Protein AF-A0ABD3E5L0-F1 (afdb_monomer)

Secondary structure (DSSP, 8-state):
--------------S-HHHHHHHHHHHHHHHHHHHHHHH---HHHHHHHHT--HHHHHHHHTTS---TTTHHHHHHH-TT--HHHHHHHT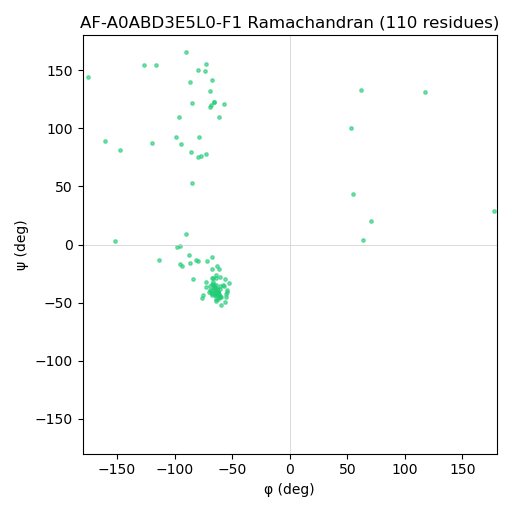SPP-----TTGGGSHHHHHH--

Mean predicted aligned error: 12.85 Å

InterPro domains:
  IPR008076 Cyanate hydratase [PR01693] (36-51)
  IPR008076 Cyanate hydratase [PR01693] (56-73)
  IPR008076 Cyanate hydratase [PR01693] (104-112)
  IPR008076 Cyanate hydratase [PTHR34186] (25-111)

Structure (mmCIF, N/CA/C/O backbone):
data_AF-A0ABD3E5L0-F1
#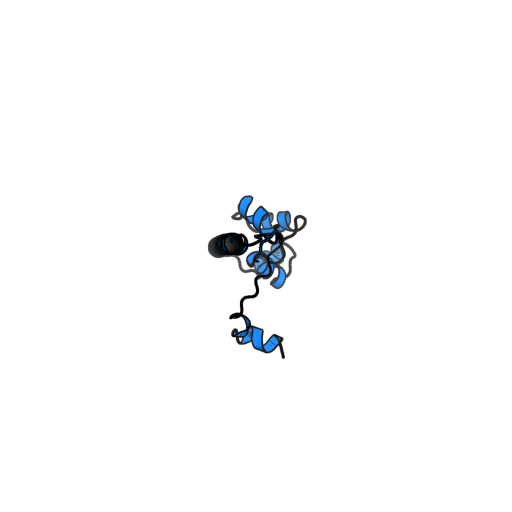
_entry.id   AF-A0ABD3E5L0-F1
#
loop_
_atom_site.group_PDB
_atom_site.id
_atom_site.type_symbol
_atom_site.label_atom_id
_atom_site.label_alt_id
_atom_site.label_comp_id
_atom_site.label_asym_id
_atom_site.label_entity_id
_atom_site.label_seq_id
_atom_site.pdbx_PDB_ins_code
_atom_site.Cartn_x
_atom_site.Cartn_y
_atom_site.Cartn_z
_atom_site.occupancy
_atom_site.B_iso_or_equiv
_atom_site.auth_seq_id
_atom_site.auth_comp_id
_atom_site.auth_asym_id
_atom_site.auth_atom_id
_atom_site.pdbx_PDB_model_num
ATOM 1 N N . MET A 1 1 ? 23.673 5.899 -65.174 1.00 39.31 1 MET A N 1
ATOM 2 C CA . MET A 1 1 ? 24.610 5.282 -64.202 1.00 39.31 1 MET A CA 1
ATOM 3 C C . MET A 1 1 ? 24.265 5.821 -62.808 1.00 39.31 1 MET A C 1
ATOM 5 O O . MET A 1 1 ? 24.325 7.024 -62.633 1.00 39.31 1 MET A O 1
ATOM 9 N N . LYS A 1 2 ? 23.466 5.083 -62.013 1.00 35.03 2 LYS A N 1
ATOM 10 C CA . LYS A 1 2 ? 23.822 4.397 -60.734 1.00 35.03 2 LYS A CA 1
ATOM 11 C C . LYS A 1 2 ? 24.479 5.332 -59.687 1.00 35.03 2 LYS A C 1
ATOM 13 O O . LYS A 1 2 ? 25.596 5.759 -59.922 1.00 35.03 2 LYS A O 1
ATOM 18 N N . ARG A 1 3 ? 23.707 5.813 -58.684 1.00 32.06 3 ARG A N 1
ATOM 19 C CA . ARG A 1 3 ? 23.644 5.412 -57.232 1.00 32.06 3 ARG A CA 1
ATOM 20 C C . ARG A 1 3 ? 24.978 5.648 -56.490 1.00 32.06 3 ARG A C 1
ATOM 22 O O . ARG A 1 3 ? 25.998 5.247 -57.014 1.00 32.06 3 ARG A O 1
ATOM 29 N N . ALA A 1 4 ? 25.071 6.246 -55.297 1.00 38.34 4 ALA A N 1
ATOM 30 C CA . ALA A 1 4 ? 24.414 5.972 -54.005 1.00 38.34 4 ALA A CA 1
ATOM 31 C C . ALA A 1 4 ? 24.857 7.103 -53.018 1.00 38.34 4 ALA A C 1
ATOM 33 O O . ALA A 1 4 ? 25.929 7.656 -53.217 1.00 38.34 4 ALA A O 1
ATOM 34 N N . ALA A 1 5 ? 24.074 7.633 -52.071 1.00 39.38 5 ALA A N 1
ATOM 35 C CA . ALA A 1 5 ? 23.654 7.112 -50.757 1.00 39.38 5 ALA A CA 1
ATOM 36 C C . ALA A 1 5 ? 24.189 8.027 -49.636 1.00 39.38 5 ALA A C 1
ATOM 38 O O . ALA A 1 5 ? 25.367 8.358 -49.600 1.00 39.38 5 ALA A O 1
ATOM 39 N N . GLY A 1 6 ? 23.310 8.411 -48.710 1.00 37.44 6 GLY A N 1
ATOM 40 C CA . GLY A 1 6 ? 23.685 9.181 -47.522 1.00 37.44 6 GLY A CA 1
ATOM 41 C C . GLY A 1 6 ? 22.507 9.562 -46.628 1.00 37.44 6 GLY A C 1
ATOM 42 O O . GLY A 1 6 ? 22.536 10.600 -45.982 1.00 37.44 6 GLY A O 1
ATOM 43 N N . ILE A 1 7 ? 21.441 8.753 -46.608 1.00 47.31 7 ILE A N 1
ATOM 44 C CA . ILE A 1 7 ? 20.361 8.890 -45.624 1.00 47.31 7 ILE A CA 1
ATOM 45 C C . ILE A 1 7 ? 20.875 8.262 -44.327 1.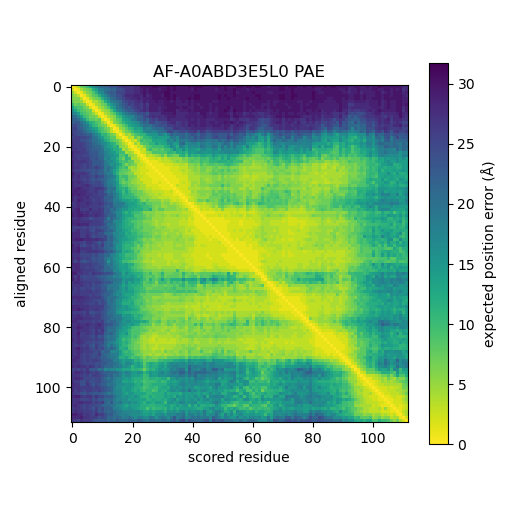00 47.31 7 ILE A C 1
ATOM 47 O O . ILE A 1 7 ? 20.737 7.058 -44.121 1.00 47.31 7 ILE A O 1
ATOM 51 N N . LEU A 1 8 ? 21.474 9.064 -43.444 1.00 43.75 8 LEU A N 1
ATOM 52 C CA . LEU A 1 8 ? 21.768 8.638 -42.075 1.00 43.75 8 LEU A CA 1
ATOM 53 C C . LEU A 1 8 ? 20.485 8.740 -41.230 1.00 43.75 8 LEU A C 1
ATOM 55 O O . LEU A 1 8 ? 20.293 9.644 -40.422 1.00 43.75 8 LEU A O 1
ATOM 59 N N . ARG A 1 9 ? 19.567 7.791 -41.439 1.00 49.25 9 ARG A N 1
ATOM 60 C CA . ARG A 1 9 ? 18.526 7.453 -40.463 1.00 49.25 9 ARG A CA 1
ATOM 61 C C . ARG A 1 9 ? 18.982 6.222 -39.696 1.00 49.25 9 ARG A C 1
ATOM 63 O O . ARG A 1 9 ? 18.680 5.118 -40.114 1.00 49.25 9 ARG A O 1
ATOM 70 N N . HIS A 1 10 ? 19.652 6.403 -38.565 1.00 37.38 10 HIS A N 1
ATOM 71 C CA . HIS A 1 10 ? 19.741 5.354 -37.548 1.00 37.38 10 HIS A CA 1
ATOM 72 C C . HIS A 1 10 ? 19.801 5.983 -36.157 1.00 37.38 10 HIS A C 1
ATOM 74 O O . HIS A 1 10 ? 20.854 6.135 -35.551 1.00 37.38 10 HIS A O 1
ATOM 80 N N . ARG A 1 11 ? 18.627 6.353 -35.637 1.00 43.53 11 ARG A N 1
ATOM 81 C CA . ARG A 1 11 ? 18.420 6.515 -34.197 1.00 43.53 11 ARG A CA 1
ATOM 82 C C . ARG A 1 11 ? 17.853 5.188 -33.689 1.00 43.53 11 ARG A C 1
ATOM 84 O O . ARG A 1 11 ? 16.642 4.992 -33.678 1.00 43.53 11 ARG A O 1
ATOM 91 N N . SER A 1 12 ? 18.727 4.241 -33.356 1.00 39.53 12 SER A N 1
ATOM 92 C CA . SER A 1 12 ? 18.343 2.939 -32.801 1.00 39.53 12 SER A CA 1
ATOM 93 C C . SER A 1 12 ? 17.967 3.067 -31.321 1.00 39.53 12 SER A C 1
ATOM 95 O O . SER A 1 12 ? 18.730 2.683 -30.441 1.00 39.53 12 SER A O 1
ATOM 97 N N . TRP A 1 13 ? 16.773 3.588 -31.029 1.00 43.34 13 TRP A N 1
ATOM 98 C CA . TRP A 1 13 ? 16.132 3.381 -29.724 1.00 43.34 13 TRP A CA 1
ATOM 99 C C . TRP A 1 13 ? 15.360 2.064 -29.751 1.00 43.34 13 TRP A C 1
ATOM 101 O O . TRP A 1 13 ? 14.151 2.053 -29.961 1.00 43.34 13 TRP A O 1
ATOM 111 N N . ARG A 1 14 ? 16.057 0.939 -29.581 1.00 45.53 14 ARG A N 1
ATOM 112 C CA . ARG A 1 14 ? 15.442 -0.325 -29.143 1.00 45.53 14 ARG A CA 1
ATOM 113 C C . ARG A 1 14 ? 16.518 -1.261 -28.592 1.00 45.53 14 ARG A C 1
ATOM 115 O O . ARG A 1 14 ? 17.097 -2.061 -29.312 1.00 45.53 14 ARG A O 1
ATOM 122 N N . GLN A 1 15 ? 16.761 -1.128 -27.294 1.00 48.47 15 GLN A N 1
ATOM 123 C CA . GLN A 1 15 ? 17.270 -2.179 -26.408 1.00 48.47 15 GLN A CA 1
ATOM 124 C C . GLN A 1 15 ? 16.293 -2.263 -25.211 1.00 48.47 15 GLN A C 1
ATOM 126 O O . GLN A 1 15 ? 15.570 -1.292 -24.959 1.00 48.47 15 GLN A O 1
ATOM 131 N N . PRO A 1 16 ? 16.170 -3.414 -24.524 1.00 46.03 16 PRO A N 1
ATOM 132 C CA . PRO A 1 16 ? 14.955 -3.850 -23.831 1.00 46.03 16 PRO A CA 1
ATOM 133 C C . PRO A 1 16 ? 14.837 -3.279 -22.411 1.00 46.03 16 PRO A C 1
ATOM 135 O O . PRO A 1 16 ? 14.624 -4.017 -21.454 1.00 46.03 16 PRO A O 1
ATOM 138 N N . VAL A 1 17 ? 14.940 -1.958 -22.257 1.00 50.88 17 VAL A N 1
ATOM 139 C CA . VAL A 1 17 ? 14.814 -1.296 -20.945 1.00 50.88 17 VAL A CA 1
ATOM 140 C C . VAL A 1 17 ? 13.466 -1.631 -20.290 1.00 50.88 17 VAL A C 1
ATOM 142 O O . VAL A 1 17 ? 13.392 -1.873 -19.091 1.00 50.88 17 VAL A O 1
ATOM 145 N N . GLY A 1 18 ? 12.402 -1.756 -21.091 1.00 51.28 18 GLY A N 1
ATOM 146 C CA . GLY A 1 18 ? 11.068 -2.092 -20.590 1.00 51.28 18 GLY A CA 1
ATOM 147 C C . GLY A 1 18 ? 10.928 -3.504 -20.007 1.00 51.28 18 GLY A C 1
ATOM 148 O O . GLY A 1 18 ? 10.111 -3.687 -19.115 1.00 51.28 18 GLY A O 1
ATOM 149 N N . ARG A 1 19 ? 11.705 -4.499 -20.465 1.00 46.16 19 ARG A N 1
ATOM 150 C CA . ARG A 1 19 ? 11.579 -5.878 -19.951 1.00 46.16 19 ARG A CA 1
ATOM 151 C C . ARG A 1 19 ? 12.217 -6.002 -18.567 1.00 46.16 19 ARG A C 1
ATOM 153 O O . ARG A 1 19 ? 11.569 -6.499 -17.657 1.00 46.16 19 ARG A O 1
ATOM 160 N N . VAL A 1 20 ? 13.423 -5.453 -18.405 1.00 53.59 20 VAL A N 1
ATOM 161 C CA . VAL A 1 20 ? 14.163 -5.467 -17.132 1.00 53.59 20 VAL A CA 1
ATOM 162 C C . VAL A 1 20 ? 13.385 -4.730 -16.036 1.00 53.59 20 VAL A C 1
ATOM 164 O O . VAL A 1 20 ? 13.220 -5.259 -14.948 1.00 53.59 20 VAL A O 1
ATOM 167 N N . VAL A 1 21 ? 12.815 -3.556 -16.331 1.00 57.75 21 VAL A N 1
ATOM 168 C CA . VAL A 1 21 ? 12.057 -2.764 -15.339 1.00 57.75 21 VAL A CA 1
ATOM 169 C C . VAL A 1 21 ? 10.768 -3.463 -14.875 1.00 57.75 21 VAL A C 1
ATOM 171 O O . VAL A 1 21 ? 10.408 -3.380 -13.701 1.00 57.75 21 VAL A O 1
ATOM 174 N N . VAL A 1 22 ? 10.064 -4.167 -15.769 1.00 58.53 22 VAL A N 1
ATOM 175 C CA . VAL A 1 22 ? 8.839 -4.913 -15.416 1.00 58.53 22 VAL A CA 1
ATOM 176 C C . VAL A 1 22 ? 9.161 -6.127 -14.541 1.00 58.53 22 VAL A C 1
ATOM 178 O O . VAL A 1 22 ? 8.435 -6.400 -13.587 1.00 58.53 22 VAL A O 1
ATOM 181 N N . GLU A 1 23 ? 10.263 -6.817 -14.829 1.00 61.28 23 GLU A N 1
ATOM 182 C CA . GLU A 1 23 ? 10.734 -7.982 -14.073 1.00 61.28 23 GLU A CA 1
ATOM 183 C C . GLU A 1 23 ? 11.185 -7.582 -12.657 1.00 61.28 23 GLU A C 1
ATOM 185 O O . GLU A 1 23 ? 10.776 -8.203 -11.675 1.00 61.28 23 GLU A O 1
ATOM 190 N N . THR A 1 24 ? 11.894 -6.454 -12.525 1.00 67.94 24 THR A N 1
ATOM 191 C CA . THR A 1 24 ? 12.269 -5.869 -11.228 1.00 67.94 24 THR A CA 1
ATOM 192 C C . THR A 1 24 ? 11.047 -5.466 -10.395 1.00 67.94 24 THR A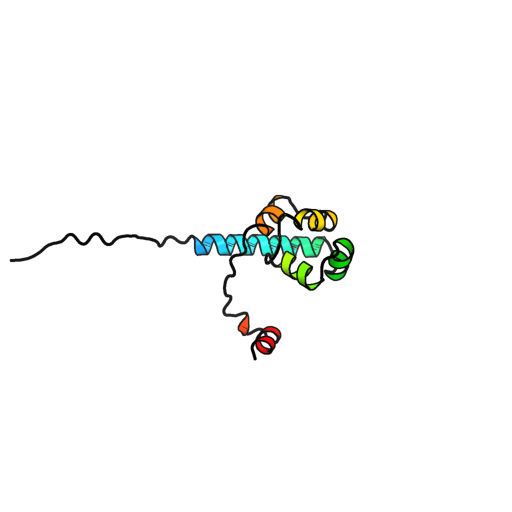 C 1
ATOM 194 O O . THR A 1 24 ? 10.989 -5.750 -9.199 1.00 67.94 24 THR A O 1
ATOM 197 N N . LYS A 1 25 ? 10.016 -4.867 -11.011 1.00 67.94 25 LYS A N 1
ATOM 198 C CA . LYS A 1 25 ? 8.763 -4.529 -10.311 1.00 67.94 25 LYS A CA 1
ATOM 199 C C . LYS A 1 25 ? 8.029 -5.774 -9.808 1.00 67.94 25 LYS A C 1
ATOM 201 O O . LYS A 1 25 ? 7.499 -5.761 -8.696 1.00 67.94 25 LYS A O 1
ATOM 206 N N . ALA A 1 26 ? 7.968 -6.829 -10.623 1.00 69.88 26 ALA A N 1
ATOM 207 C CA . ALA A 1 26 ? 7.328 -8.086 -10.245 1.00 69.88 26 ALA A CA 1
ATOM 208 C C . ALA A 1 26 ? 8.040 -8.735 -9.049 1.00 69.88 26 ALA A C 1
ATOM 210 O O . ALA A 1 26 ? 7.371 -9.183 -8.122 1.00 69.88 26 ALA A O 1
ATOM 211 N N . PHE A 1 27 ? 9.376 -8.696 -9.029 1.00 76.25 27 PHE A N 1
ATOM 212 C CA . PHE A 1 27 ? 10.182 -9.158 -7.901 1.00 76.25 27 PHE A CA 1
ATOM 213 C C . PHE A 1 27 ? 9.862 -8.397 -6.606 1.00 76.25 27 PHE A C 1
ATOM 215 O O . PHE A 1 27 ? 9.518 -9.020 -5.606 1.00 76.25 27 PHE A O 1
ATOM 222 N N . PHE A 1 28 ? 9.884 -7.059 -6.627 1.00 75.00 28 PHE A N 1
ATOM 223 C CA . PHE A 1 28 ? 9.567 -6.263 -5.432 1.00 75.00 28 PHE A CA 1
ATOM 224 C C . PHE A 1 28 ? 8.119 -6.433 -4.972 1.00 75.00 28 PHE A C 1
ATOM 226 O O . PHE A 1 28 ? 7.859 -6.511 -3.775 1.00 75.00 28 PHE A O 1
ATOM 233 N N . SER A 1 29 ? 7.182 -6.568 -5.914 1.00 73.56 29 SER A N 1
ATOM 234 C CA . SER A 1 29 ? 5.784 -6.855 -5.584 1.00 73.56 29 SER A CA 1
ATOM 235 C C . SER A 1 29 ? 5.635 -8.231 -4.931 1.00 73.56 29 SER A C 1
ATOM 237 O O . SER A 1 29 ? 4.856 -8.371 -3.993 1.00 73.56 29 SER A O 1
ATOM 239 N N . ALA A 1 30 ? 6.366 -9.248 -5.395 1.00 77.00 30 ALA A N 1
ATOM 240 C CA . ALA A 1 30 ? 6.354 -10.579 -4.793 1.00 77.00 30 ALA A CA 1
ATOM 241 C C . ALA A 1 30 ? 6.982 -10.576 -3.390 1.00 77.00 30 ALA A C 1
ATOM 243 O O . ALA A 1 30 ? 6.393 -11.132 -2.466 1.00 77.00 30 ALA A O 1
ATOM 244 N N . GLU A 1 31 ? 8.116 -9.894 -3.211 1.00 80.88 31 GLU A N 1
ATOM 245 C CA . GLU A 1 31 ? 8.761 -9.728 -1.902 1.00 80.88 31 GLU A CA 1
ATOM 246 C C . GLU A 1 31 ? 7.824 -9.008 -0.919 1.00 80.88 31 GLU A C 1
ATOM 248 O O . GLU A 1 31 ? 7.653 -9.452 0.214 1.00 80.88 31 GLU A O 1
ATOM 253 N N . LEU A 1 32 ? 7.144 -7.941 -1.357 1.00 77.12 32 LEU A N 1
ATOM 254 C CA . LEU A 1 32 ? 6.212 -7.186 -0.519 1.00 77.12 32 LEU A CA 1
ATOM 255 C C . LEU A 1 32 ? 4.996 -8.023 -0.088 1.00 77.12 32 LEU A C 1
ATOM 257 O O . LEU A 1 32 ? 4.612 -7.962 1.079 1.00 77.12 32 LEU A O 1
ATOM 261 N N . HIS A 1 33 ? 4.432 -8.849 -0.981 1.00 75.50 33 HIS A N 1
ATOM 262 C CA . HIS A 1 3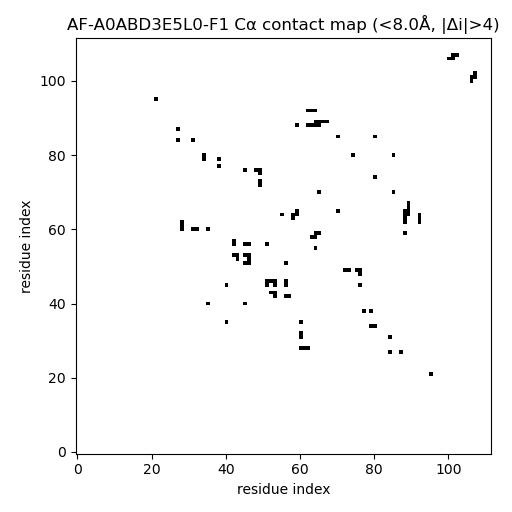3 ? 3.376 -9.806 -0.614 1.00 75.50 33 HIS A CA 1
ATOM 263 C C . HIS A 1 33 ? 3.891 -10.912 0.321 1.00 75.50 33 HIS A C 1
ATOM 265 O O . HIS A 1 33 ? 3.166 -11.347 1.213 1.00 75.50 33 HIS A O 1
ATOM 271 N N . GLY A 1 34 ? 5.144 -11.352 0.159 1.00 78.62 34 GLY A N 1
ATOM 272 C CA . GLY A 1 34 ? 5.788 -12.280 1.091 1.00 78.62 34 GLY A CA 1
ATOM 273 C C . GLY A 1 34 ? 5.874 -11.694 2.502 1.00 78.62 34 GLY A C 1
ATOM 274 O O . GLY A 1 34 ? 5.474 -12.337 3.470 1.00 78.62 34 GLY A O 1
ATOM 275 N N . ARG A 1 35 ? 6.289 -10.426 2.615 1.00 75.75 35 ARG A N 1
ATOM 276 C CA . ARG A 1 35 ? 6.312 -9.699 3.894 1.00 75.75 35 ARG A CA 1
ATOM 277 C C . ARG A 1 35 ? 4.922 -9.462 4.463 1.00 75.75 35 ARG A C 1
ATOM 279 O O . ARG A 1 35 ? 4.753 -9.561 5.672 1.00 75.75 35 ARG A O 1
ATOM 286 N N . GLU A 1 36 ? 3.926 -9.183 3.625 1.00 73.25 36 GLU A N 1
ATOM 287 C CA . GLU A 1 36 ? 2.530 -9.070 4.065 1.00 73.25 36 GLU A CA 1
ATOM 288 C C . GLU A 1 36 ? 2.067 -10.344 4.790 1.00 73.25 36 GLU A C 1
ATOM 290 O O . GLU A 1 36 ? 1.496 -10.263 5.881 1.00 73.25 36 GLU A O 1
ATOM 295 N N . ALA A 1 37 ? 2.382 -11.517 4.230 1.00 70.75 37 ALA A N 1
ATOM 296 C CA . ALA A 1 37 ? 2.063 -12.802 4.845 1.00 70.75 37 ALA A CA 1
ATOM 297 C C . ALA A 1 37 ? 2.788 -13.017 6.189 1.00 70.75 37 ALA A C 1
ATOM 299 O O . ALA A 1 37 ? 2.200 -13.584 7.108 1.00 70.75 37 ALA A O 1
ATOM 300 N N . GLU A 1 38 ? 4.026 -12.531 6.334 1.00 75.88 38 GLU A N 1
ATOM 301 C CA . GLU A 1 38 ? 4.793 -12.586 7.592 1.00 75.88 38 GLU A CA 1
ATOM 302 C C . GLU A 1 38 ? 4.272 -11.609 8.658 1.00 75.88 38 GLU A C 1
ATOM 304 O O . GLU A 1 38 ? 4.274 -11.923 9.847 1.00 75.88 38 GLU A O 1
ATOM 309 N N . ILE A 1 39 ? 3.815 -10.423 8.244 1.00 76.56 39 ILE A N 1
ATOM 310 C CA . ILE A 1 39 ? 3.296 -9.377 9.134 1.00 76.56 39 ILE A CA 1
ATOM 311 C C . ILE A 1 39 ? 1.984 -9.825 9.798 1.00 76.56 39 ILE A C 1
ATOM 313 O O . ILE A 1 39 ? 1.697 -9.416 10.924 1.00 76.56 39 ILE A O 1
ATOM 317 N N . GLY A 1 40 ? 1.169 -10.637 9.114 1.00 75.25 40 GLY A N 1
ATOM 318 C CA . GLY A 1 40 ? -0.054 -11.236 9.666 1.00 75.25 40 GLY A CA 1
ATOM 319 C C . GLY A 1 40 ? -1.159 -10.242 10.061 1.00 75.25 40 GLY A C 1
ATOM 320 O O . GLY A 1 40 ? -2.191 -10.648 10.598 1.00 75.25 40 GLY A O 1
ATOM 321 N N . LYS A 1 41 ? -0.971 -8.942 9.803 1.00 81.25 41 LYS A N 1
ATOM 322 C CA . LYS A 1 41 ? -1.953 -7.883 10.064 1.00 81.25 41 LYS A CA 1
ATOM 323 C C . LYS A 1 41 ? -2.902 -7.743 8.884 1.00 81.25 41 LYS A C 1
ATOM 325 O O . LYS A 1 41 ? -2.488 -7.735 7.729 1.00 81.25 41 LYS A O 1
ATOM 330 N N . ARG A 1 42 ? -4.187 -7.543 9.173 1.00 83.81 42 ARG A N 1
ATOM 331 C CA . ARG A 1 42 ? -5.170 -7.186 8.141 1.00 83.81 42 ARG A CA 1
ATOM 332 C C . ARG A 1 42 ? -4.971 -5.735 7.711 1.00 83.81 42 ARG A C 1
ATOM 334 O O . ARG A 1 42 ? -4.653 -4.884 8.540 1.00 83.81 42 ARG A O 1
ATOM 341 N N . TYR A 1 43 ? -5.282 -5.421 6.453 1.00 84.56 43 TYR A N 1
ATOM 342 C CA . TYR A 1 43 ? -5.221 -4.044 5.943 1.00 84.56 43 TYR A CA 1
ATOM 343 C C . TYR A 1 43 ? -6.014 -3.036 6.794 1.00 84.56 43 TYR A C 1
ATOM 345 O O . TYR A 1 43 ? -5.572 -1.904 6.967 1.00 84.56 43 TYR A O 1
ATOM 353 N N . GLY A 1 44 ? -7.130 -3.458 7.402 1.00 83.12 44 GLY A N 1
ATOM 354 C CA . GLY A 1 44 ? -7.899 -2.632 8.341 1.00 83.12 44 GLY A CA 1
ATOM 355 C C . GLY A 1 44 ? -7.130 -2.252 9.614 1.00 83.12 44 GLY A C 1
ATOM 356 O O . GLY A 1 44 ? -7.213 -1.112 10.048 1.00 83.12 44 GLY A O 1
ATOM 357 N N . GLN A 1 45 ? -6.319 -3.159 10.165 1.00 86.00 45 GLN A N 1
ATOM 358 C CA . GLN A 1 45 ? -5.508 -2.873 11.358 1.00 86.00 45 GLN A CA 1
ATOM 359 C C . GLN A 1 45 ? -4.381 -1.888 11.031 1.00 86.00 45 GLN A C 1
ATOM 361 O O . GLN A 1 45 ? -4.132 -0.946 11.773 1.00 86.00 45 GLN A O 1
ATOM 366 N N . ILE A 1 46 ? -3.740 -2.058 9.871 1.00 85.81 46 ILE A N 1
ATOM 367 C CA . ILE A 1 46 ? -2.713 -1.126 9.384 1.00 85.81 46 ILE A CA 1
ATOM 368 C C . ILE A 1 46 ? -3.334 0.255 9.129 1.00 85.81 46 ILE A C 1
ATOM 370 O O . ILE A 1 46 ? -2.735 1.277 9.456 1.00 85.81 46 ILE A O 1
ATOM 374 N N . ALA A 1 47 ? -4.544 0.302 8.570 1.00 87.81 47 ALA A N 1
ATOM 375 C CA . ALA A 1 47 ? -5.288 1.539 8.352 1.00 87.81 47 ALA A CA 1
ATOM 376 C C . ALA A 1 47 ? -5.558 2.286 9.671 1.00 87.81 47 ALA A C 1
ATOM 378 O O . ALA A 1 47 ? -5.294 3.485 9.746 1.00 87.81 47 ALA A O 1
ATOM 379 N N . GLU A 1 48 ? -5.993 1.580 10.718 1.00 87.69 48 GLU A N 1
ATOM 380 C CA . GLU A 1 48 ? -6.198 2.148 12.058 1.00 87.69 48 GLU A CA 1
ATOM 381 C C . GLU A 1 48 ? -4.896 2.685 12.673 1.00 87.69 48 GLU A C 1
ATOM 383 O O . GLU A 1 48 ? -4.863 3.822 13.140 1.00 87.69 48 GLU A O 1
ATOM 388 N N . GLU A 1 49 ? -3.805 1.915 12.618 1.00 87.50 49 GLU A N 1
ATOM 389 C CA . GLU A 1 49 ? -2.504 2.309 13.180 1.00 87.50 49 GLU A CA 1
ATOM 390 C C . GLU A 1 49 ? -1.879 3.519 12.463 1.00 87.50 49 GLU A C 1
ATOM 392 O O . GLU A 1 49 ? -1.205 4.345 13.080 1.00 87.50 49 GLU A O 1
ATOM 397 N N . THR A 1 50 ? -2.077 3.627 11.147 1.00 86.44 50 THR A N 1
ATOM 398 C CA . THR A 1 50 ? -1.452 4.668 10.310 1.00 86.44 50 THR A CA 1
ATOM 399 C C . THR A 1 50 ? -2.338 5.894 10.081 1.00 86.44 50 THR A C 1
ATOM 401 O O . THR A 1 50 ? -1.842 6.947 9.658 1.00 86.44 50 THR A O 1
ATOM 404 N N . GLY A 1 51 ? -3.643 5.775 10.345 1.00 87.56 51 GLY A N 1
ATOM 405 C CA . GLY A 1 51 ? -4.657 6.760 9.966 1.00 87.56 51 GLY A CA 1
ATOM 406 C C . GLY A 1 51 ? -4.932 6.804 8.458 1.00 87.56 51 GLY A C 1
ATOM 407 O O . GLY A 1 51 ? -5.408 7.819 7.947 1.00 87.56 51 GLY A O 1
ATOM 408 N N . PHE A 1 52 ? -4.584 5.746 7.724 1.00 89.50 52 PHE A N 1
ATOM 409 C CA . PHE A 1 52 ? -4.861 5.612 6.295 1.00 89.50 52 PHE A CA 1
ATOM 410 C C . PHE A 1 52 ? -6.212 4.944 6.040 1.00 89.50 52 PHE A C 1
ATOM 412 O O . PHE A 1 52 ? -6.806 4.339 6.924 1.00 89.50 52 PHE A O 1
ATOM 419 N N . THR A 1 53 ? -6.716 5.027 4.807 1.00 89.31 53 THR A N 1
ATOM 420 C CA . THR A 1 53 ? -7.880 4.225 4.414 1.00 89.31 53 THR A CA 1
ATOM 421 C C . THR A 1 53 ? -7.443 2.801 4.082 1.00 89.31 53 THR A C 1
ATOM 423 O O . THR A 1 53 ? -6.348 2.582 3.568 1.00 89.31 53 THR A O 1
ATOM 426 N N . ASN A 1 54 ? -8.326 1.828 4.302 1.00 86.88 54 ASN A N 1
ATOM 427 C CA . ASN A 1 54 ? -8.084 0.427 3.943 1.00 86.88 54 ASN A CA 1
ATOM 428 C C . ASN A 1 54 ? -7.702 0.263 2.452 1.00 86.88 54 ASN A C 1
ATOM 430 O O . ASN A 1 54 ? -6.789 -0.479 2.097 1.00 86.88 54 ASN A O 1
ATOM 434 N N . VAL A 1 55 ? -8.358 1.034 1.576 1.00 84.88 55 VAL A N 1
ATOM 435 C CA . VAL A 1 55 ? -8.054 1.070 0.136 1.00 84.88 55 VAL A CA 1
ATOM 436 C C . VAL A 1 55 ? -6.659 1.631 -0.121 1.00 84.88 55 VAL A C 1
ATOM 438 O O . VAL A 1 55 ? -5.921 1.069 -0.926 1.00 84.88 55 VAL A O 1
ATOM 441 N N . TYR A 1 56 ? -6.276 2.711 0.564 1.00 82.75 56 TYR A N 1
ATOM 442 C CA . TYR A 1 56 ? -4.943 3.285 0.415 1.00 82.75 56 TYR A CA 1
ATOM 443 C C . TYR A 1 56 ? -3.867 2.305 0.883 1.00 82.75 56 TYR A C 1
ATOM 445 O O . TYR A 1 56 ? -2.892 2.102 0.171 1.00 82.75 56 TYR A O 1
ATOM 453 N N . VAL A 1 57 ? -4.075 1.609 2.006 1.00 85.19 57 VAL A N 1
ATOM 454 C CA . VAL A 1 57 ? -3.171 0.541 2.463 1.00 85.19 57 VAL A CA 1
ATOM 455 C C . VAL A 1 57 ? -3.002 -0.531 1.381 1.00 85.19 57 VAL A C 1
ATOM 457 O O . VAL A 1 57 ? -1.873 -0.825 0.996 1.00 85.19 57 VAL A O 1
ATOM 460 N N . ALA A 1 58 ? -4.094 -1.040 0.803 1.00 84.31 58 ALA A N 1
ATOM 461 C CA . ALA A 1 58 ? -4.019 -2.015 -0.288 1.00 84.31 58 ALA A CA 1
ATOM 462 C C . ALA A 1 58 ? -3.281 -1.471 -1.532 1.00 84.31 58 ALA A C 1
ATOM 464 O O . ALA A 1 58 ? -2.551 -2.201 -2.202 1.00 84.31 58 ALA A O 1
ATOM 465 N N . GLN A 1 59 ? -3.426 -0.181 -1.848 1.00 82.06 59 GLN A N 1
ATOM 466 C CA . GLN A 1 59 ? -2.687 0.469 -2.938 1.00 82.06 59 GLN A CA 1
ATOM 467 C C . GLN A 1 59 ? -1.183 0.579 -2.649 1.00 82.06 59 GLN A C 1
ATOM 469 O O . GLN A 1 59 ? -0.377 0.463 -3.577 1.00 82.06 59 GLN A O 1
ATOM 474 N N . LEU A 1 60 ? -0.793 0.774 -1.385 1.00 81.88 60 LEU A N 1
ATOM 475 C CA . LEU A 1 60 ? 0.610 0.762 -0.969 1.00 81.88 60 LEU A CA 1
ATOM 476 C C . LEU A 1 60 ? 1.223 -0.626 -1.187 1.00 81.88 60 LEU A C 1
ATOM 478 O O . LEU A 1 60 ? 2.247 -0.717 -1.859 1.00 81.88 60 LEU A O 1
ATOM 482 N N . PHE A 1 61 ? 0.557 -1.698 -0.738 1.00 78.19 61 PHE A N 1
ATOM 483 C CA . PHE A 1 61 ? 1.005 -3.085 -0.965 1.00 78.19 61 PHE A CA 1
ATOM 484 C C . PHE A 1 61 ? 1.075 -3.475 -2.451 1.00 78.19 61 PHE A C 1
ATOM 486 O O . PHE A 1 61 ? 1.826 -4.364 -2.838 1.00 78.19 61 PHE A O 1
ATOM 493 N N . ARG A 1 62 ? 0.358 -2.761 -3.323 1.00 75.31 62 ARG A N 1
ATOM 494 C CA . ARG A 1 62 ? 0.419 -2.944 -4.781 1.00 75.31 62 ARG A CA 1
ATOM 495 C C . ARG A 1 62 ? 1.470 -2.075 -5.483 1.00 75.31 62 ARG A C 1
ATOM 497 O O . ARG A 1 62 ? 1.468 -2.026 -6.715 1.00 75.31 62 ARG A O 1
ATOM 504 N N . HIS A 1 63 ? 2.343 -1.381 -4.743 1.00 71.81 63 HIS A N 1
ATOM 505 C CA . HIS A 1 63 ? 3.318 -0.431 -5.298 1.00 71.81 63 HIS A CA 1
ATOM 506 C C . HIS A 1 63 ? 2.647 0.651 -6.171 1.00 71.81 63 HIS A C 1
ATOM 508 O O . HIS A 1 63 ? 3.110 0.930 -7.270 1.00 71.81 63 HIS A O 1
ATOM 514 N N . GLN A 1 64 ? 1.515 1.234 -5.751 1.00 70.81 64 GLN A N 1
ATOM 515 C CA . GLN A 1 64 ? 0.775 2.197 -6.592 1.00 70.81 64 GLN A CA 1
ATOM 516 C C . GLN A 1 64 ? 0.748 3.641 -6.078 1.00 70.81 64 GLN A C 1
ATOM 518 O O . GLN A 1 64 ? 0.345 4.520 -6.842 1.00 70.81 64 GLN A O 1
ATOM 523 N N . ALA A 1 65 ? 1.129 3.911 -4.822 1.00 67.19 65 ALA A N 1
ATOM 524 C CA . ALA A 1 65 ? 0.796 5.201 -4.205 1.00 67.19 65 ALA A CA 1
ATOM 525 C C . ALA A 1 65 ? 1.747 5.737 -3.114 1.00 67.19 65 ALA A C 1
ATOM 527 O O . ALA A 1 65 ? 1.432 6.775 -2.533 1.00 67.19 65 ALA A O 1
ATOM 528 N N . LEU 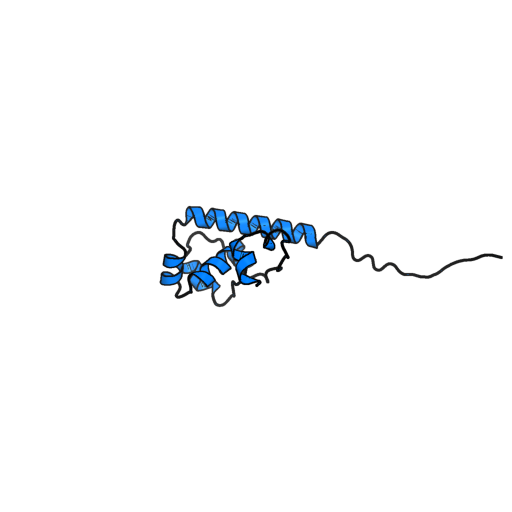A 1 66 ? 2.873 5.081 -2.788 1.00 76.50 66 LEU A N 1
ATOM 529 C CA . LEU A 1 66 ? 3.684 5.534 -1.648 1.00 76.50 66 LEU A CA 1
ATOM 530 C C . LEU A 1 66 ? 4.368 6.874 -1.944 1.00 76.50 66 LEU A C 1
ATOM 532 O O . LEU A 1 66 ? 5.012 7.054 -2.974 1.00 76.50 66 LEU A O 1
ATOM 536 N N . THR A 1 67 ? 4.260 7.806 -0.997 1.00 75.12 67 THR A N 1
ATOM 537 C CA . THR A 1 67 ? 4.925 9.112 -1.058 1.00 75.12 67 THR A CA 1
ATOM 538 C C . THR A 1 67 ? 5.942 9.259 0.076 1.00 75.12 67 THR A C 1
ATOM 540 O O . THR A 1 67 ? 5.744 8.681 1.149 1.00 75.12 67 THR A O 1
ATOM 543 N N . PRO A 1 68 ? 6.989 10.091 -0.085 1.00 73.94 68 PRO A N 1
ATOM 544 C CA . PRO A 1 68 ? 7.996 10.309 0.961 1.00 73.94 68 PRO A CA 1
ATOM 545 C C . PRO A 1 68 ? 7.413 10.782 2.300 1.00 73.94 68 PRO A C 1
ATOM 547 O O . PRO A 1 68 ? 7.939 10.463 3.359 1.00 73.94 68 PRO A O 1
ATOM 550 N N . ILE A 1 69 ? 6.290 11.506 2.262 1.00 77.75 69 ILE A N 1
ATOM 551 C CA . ILE A 1 69 ? 5.590 12.021 3.448 1.00 77.75 69 ILE A CA 1
ATOM 552 C C . ILE A 1 69 ? 4.876 10.893 4.211 1.00 77.75 69 ILE A C 1
ATOM 554 O O . ILE A 1 69 ? 4.753 10.942 5.434 1.00 77.75 69 ILE A O 1
ATOM 558 N N . THR A 1 70 ? 4.395 9.868 3.502 1.00 81.81 70 THR A N 1
ATOM 559 C CA . THR A 1 70 ? 3.618 8.762 4.089 1.00 81.81 70 THR A CA 1
ATOM 560 C C . THR A 1 70 ? 4.477 7.560 4.480 1.00 81.81 70 THR A C 1
ATOM 562 O O . THR A 1 70 ? 4.068 6.777 5.339 1.00 81.81 70 THR A O 1
ATOM 565 N N . ALA A 1 71 ? 5.693 7.453 3.938 1.00 83.00 71 ALA A N 1
ATOM 566 C CA . ALA A 1 71 ? 6.637 6.379 4.238 1.00 83.00 71 ALA A CA 1
ATOM 567 C C . ALA A 1 71 ? 6.967 6.207 5.739 1.00 83.00 71 ALA A C 1
ATOM 569 O O . ALA A 1 71 ? 6.958 5.063 6.199 1.00 83.00 71 ALA A O 1
ATOM 570 N N . PRO A 1 72 ? 7.186 7.268 6.548 1.00 83.06 72 PRO A N 1
ATOM 571 C CA . PRO A 1 72 ? 7.480 7.106 7.975 1.00 83.06 72 PRO A CA 1
ATOM 572 C C . PRO A 1 72 ? 6.329 6.470 8.765 1.00 83.06 72 PRO A C 1
ATOM 574 O O . PRO A 1 72 ? 6.571 5.626 9.623 1.00 83.06 72 PRO A O 1
ATOM 577 N N . LYS A 1 73 ? 5.077 6.822 8.437 1.00 84.19 73 LYS A N 1
ATOM 578 C CA . LYS A 1 73 ? 3.882 6.251 9.084 1.00 84.19 73 LYS A CA 1
ATOM 579 C C . LYS A 1 73 ? 3.699 4.776 8.742 1.00 84.19 73 LYS A C 1
ATOM 581 O O . LYS A 1 73 ? 3.331 3.978 9.597 1.00 84.19 73 LYS A O 1
ATOM 586 N N . LEU A 1 74 ? 3.981 4.404 7.494 1.00 82.12 74 LEU A N 1
ATOM 587 C CA . LEU A 1 74 ? 3.925 3.006 7.081 1.00 82.12 74 LEU A CA 1
ATOM 588 C C . LEU A 1 74 ? 4.992 2.175 7.812 1.00 82.12 74 LEU A C 1
ATOM 590 O O . LEU A 1 74 ? 4.685 1.103 8.324 1.00 82.12 74 LEU A O 1
ATOM 594 N N . ARG A 1 75 ? 6.218 2.701 7.933 1.00 83.25 75 ARG A N 1
ATOM 595 C CA . ARG A 1 75 ? 7.319 2.046 8.662 1.00 83.25 75 ARG A CA 1
ATOM 596 C C . ARG A 1 75 ? 7.012 1.818 10.139 1.00 83.25 75 ARG A C 1
ATOM 598 O O . ARG A 1 75 ? 7.368 0.773 10.667 1.00 83.25 75 ARG A O 1
ATOM 605 N N . SER A 1 76 ? 6.345 2.760 10.809 1.00 82.56 76 SER A N 1
ATOM 606 C CA . SER A 1 76 ? 5.983 2.579 12.221 1.00 82.56 76 SER A CA 1
ATOM 607 C C . SER A 1 76 ? 4.949 1.472 12.440 1.00 82.56 76 SER A C 1
ATOM 609 O O . SER A 1 76 ? 4.956 0.842 13.492 1.00 82.56 76 SER A O 1
ATOM 611 N N . SER A 1 77 ? 4.076 1.216 11.460 1.00 81.75 77 SER A N 1
ATOM 612 C CA . SER A 1 77 ? 3.083 0.132 11.527 1.00 81.75 77 SER A CA 1
ATOM 613 C C . SER A 1 77 ? 3.659 -1.224 11.091 1.00 81.75 77 SER A C 1
ATOM 615 O O . SER A 1 77 ? 3.239 -2.274 11.593 1.00 81.75 77 SER A O 1
ATOM 617 N N . LEU A 1 78 ? 4.653 -1.206 10.192 1.00 79.31 78 LEU A N 1
ATOM 618 C CA . LEU A 1 78 ? 5.242 -2.380 9.551 1.00 79.31 78 LEU A CA 1
ATOM 619 C C . LEU A 1 78 ? 6.740 -2.504 9.869 1.00 79.31 78 LEU A C 1
ATOM 621 O O . LEU A 1 78 ? 7.597 -2.075 9.098 1.00 79.31 78 LEU A O 1
ATOM 625 N N . THR A 1 79 ? 7.059 -3.160 10.985 1.00 76.75 79 THR A N 1
ATOM 626 C CA . THR A 1 79 ? 8.441 -3.379 11.458 1.00 76.75 79 THR A CA 1
ATOM 627 C C . THR A 1 79 ? 9.280 -4.310 10.571 1.00 76.75 79 THR A C 1
ATOM 629 O O . THR A 1 79 ? 10.491 -4.386 10.754 1.00 76.75 79 THR A O 1
ATOM 632 N N . GLY A 1 80 ? 8.667 -5.005 9.606 1.00 74.56 80 GLY A N 1
ATOM 633 C CA . GLY A 1 80 ? 9.339 -5.935 8.687 1.00 74.56 80 GLY A CA 1
ATOM 634 C C . GLY A 1 80 ? 9.742 -5.351 7.327 1.00 74.56 80 GLY A C 1
ATOM 635 O O . GLY A 1 80 ? 10.311 -6.070 6.508 1.00 74.56 80 GLY A O 1
ATOM 636 N N . LEU A 1 81 ? 9.444 -4.077 7.045 1.00 78.38 81 LEU A N 1
ATOM 637 C CA . LEU A 1 81 ? 9.790 -3.464 5.758 1.00 78.38 81 LEU A CA 1
ATOM 638 C C . LEU A 1 81 ? 11.223 -2.926 5.758 1.00 78.38 81 LEU A C 1
ATOM 640 O O . LEU A 1 81 ? 11.573 -2.046 6.542 1.00 78.38 81 LEU A O 1
ATOM 644 N N . THR A 1 82 ? 12.042 -3.423 4.830 1.00 82.38 82 THR A N 1
ATOM 645 C CA . THR A 1 82 ? 13.419 -2.954 4.643 1.00 82.38 82 THR A CA 1
ATOM 646 C C . THR A 1 82 ? 13.458 -1.570 3.992 1.00 82.38 82 THR A C 1
ATOM 648 O O . THR A 1 82 ? 12.555 -1.174 3.249 1.00 82.38 82 THR A O 1
ATOM 651 N N . ASP A 1 83 ? 14.544 -0.826 4.221 1.00 80.19 83 ASP A N 1
ATOM 652 C CA . ASP A 1 83 ? 14.751 0.487 3.598 1.00 80.19 83 ASP A CA 1
ATOM 653 C C . ASP A 1 83 ? 14.732 0.426 2.066 1.00 80.19 83 ASP A C 1
ATOM 655 O O . ASP A 1 83 ? 14.219 1.342 1.422 1.00 80.19 83 ASP A O 1
ATOM 659 N N . VAL A 1 84 ? 15.240 -0.673 1.498 1.00 79.94 84 VAL A N 1
ATOM 660 C CA . VAL A 1 84 ? 15.259 -0.934 0.053 1.00 79.94 84 VAL A CA 1
ATOM 661 C C . VAL A 1 84 ? 13.837 -1.052 -0.495 1.00 79.94 84 VAL A C 1
ATOM 663 O O . VAL A 1 84 ? 13.512 -0.393 -1.479 1.00 79.94 84 VAL A O 1
ATOM 666 N N . LEU A 1 85 ? 12.964 -1.815 0.175 1.00 78.31 85 LEU A N 1
ATOM 667 C CA . LEU A 1 85 ? 11.561 -1.958 -0.228 1.00 78.31 85 LEU A CA 1
ATOM 668 C C . LEU A 1 85 ? 10.831 -0.616 -0.189 1.00 78.31 85 LEU A C 1
ATOM 670 O O . LEU A 1 85 ? 10.149 -0.256 -1.143 1.00 78.31 85 LEU A O 1
ATOM 674 N N . ILE A 1 86 ? 11.022 0.166 0.875 1.00 81.12 86 ILE A N 1
ATOM 675 C CA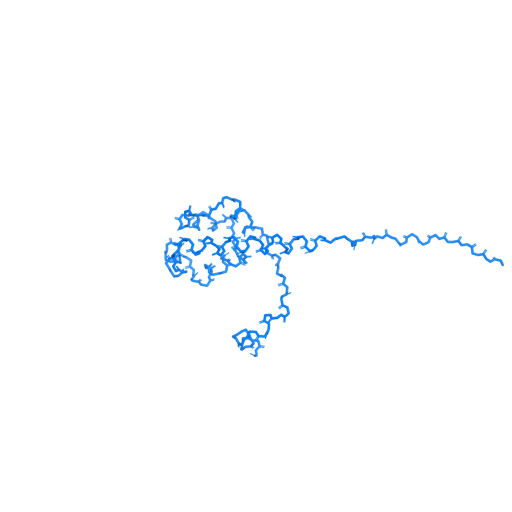 . ILE A 1 86 ? 10.417 1.498 0.981 1.00 81.12 86 ILE A CA 1
ATOM 676 C C . ILE A 1 86 ? 10.928 2.427 -0.126 1.00 81.12 86 ILE A C 1
ATOM 678 O O . ILE A 1 86 ? 10.143 3.185 -0.694 1.00 81.12 86 ILE A O 1
ATOM 682 N N . HIS A 1 87 ? 12.223 2.377 -0.445 1.00 79.62 87 HIS A N 1
ATOM 683 C CA . HIS A 1 87 ? 12.794 3.181 -1.522 1.00 79.62 87 HIS A CA 1
ATOM 684 C C . HIS A 1 87 ? 12.177 2.844 -2.883 1.00 79.62 87 HIS A C 1
ATOM 686 O O . HIS A 1 87 ? 11.810 3.752 -3.627 1.00 79.62 87 HIS A O 1
ATOM 692 N N . GLU A 1 88 ? 11.985 1.559 -3.169 1.00 78.06 88 GLU A N 1
ATOM 693 C CA . GLU A 1 88 ? 11.338 1.083 -4.395 1.00 78.06 88 GLU A CA 1
ATOM 694 C C . GLU A 1 88 ? 9.843 1.405 -4.441 1.00 78.06 88 GLU A C 1
ATOM 696 O O . GLU A 1 88 ? 9.307 1.770 -5.485 1.00 78.06 88 GLU A O 1
ATOM 701 N N . MET A 1 89 ? 9.151 1.353 -3.302 1.00 74.31 89 MET A N 1
ATOM 702 C CA . MET A 1 89 ? 7.755 1.787 -3.203 1.00 74.31 89 MET A CA 1
ATOM 703 C C . MET A 1 89 ? 7.581 3.285 -3.484 1.00 74.31 89 MET A C 1
ATOM 705 O O . MET A 1 89 ? 6.521 3.680 -3.965 1.00 74.31 89 MET A O 1
ATOM 709 N N . MET A 1 90 ? 8.598 4.108 -3.202 1.00 77.50 90 MET A N 1
ATOM 710 C CA . MET A 1 90 ? 8.594 5.546 -3.500 1.00 77.50 90 MET A CA 1
ATOM 711 C C . MET A 1 90 ? 8.916 5.872 -4.966 1.00 77.50 90 MET A C 1
ATOM 713 O O . MET A 1 90 ? 8.698 7.011 -5.387 1.00 77.50 90 MET A O 1
ATOM 717 N N . GLN A 1 91 ? 9.432 4.919 -5.751 1.00 73.56 91 GLN A N 1
ATOM 718 C CA . GLN A 1 91 ? 9.650 5.136 -7.180 1.00 73.56 91 GLN A CA 1
ATOM 719 C C . GLN A 1 91 ? 8.307 5.269 -7.901 1.00 73.56 91 GLN A C 1
ATOM 721 O O . GLN A 1 91 ? 7.336 4.584 -7.576 1.00 73.56 91 GLN A O 1
ATOM 726 N N . SER A 1 92 ? 8.238 6.169 -8.891 1.00 64.75 92 SER A N 1
ATOM 727 C CA . SER A 1 92 ? 7.002 6.385 -9.647 1.00 64.75 92 SER A CA 1
ATOM 728 C C . SER A 1 92 ? 6.545 5.063 -10.268 1.00 64.75 92 SER A C 1
ATOM 730 O O . SER A 1 92 ? 7.298 4.459 -11.041 1.00 64.75 92 SER A O 1
ATOM 732 N N . PRO A 1 93 ? 5.331 4.584 -9.952 1.00 63.16 93 PRO A N 1
ATOM 733 C CA . PRO A 1 93 ? 4.901 3.296 -10.444 1.00 63.16 93 PRO A CA 1
ATOM 734 C C . PRO A 1 93 ? 4.696 3.373 -11.947 1.00 63.16 93 PRO A C 1
ATOM 736 O O . PRO A 1 93 ? 3.833 4.104 -12.440 1.00 63.16 93 PRO A O 1
ATOM 739 N N . LEU A 1 94 ? 5.443 2.556 -12.692 1.00 60.12 94 LEU A N 1
ATOM 740 C CA . LEU A 1 94 ? 5.097 2.292 -14.079 1.00 60.12 94 LEU A CA 1
ATOM 741 C C . LEU A 1 94 ? 3.707 1.642 -14.063 1.00 60.12 94 LEU A C 1
ATOM 743 O O . LEU A 1 94 ? 3.547 0.510 -13.588 1.00 60.12 94 LEU A O 1
ATOM 747 N N . ARG A 1 95 ? 2.682 2.369 -14.523 1.00 62.81 95 ARG A N 1
ATOM 748 C CA . ARG A 1 95 ? 1.349 1.807 -14.762 1.00 62.81 95 ARG A CA 1
ATOM 749 C C . ARG A 1 95 ? 1.439 0.928 -16.003 1.00 62.81 95 ARG A C 1
ATOM 751 O O . ARG A 1 95 ? 1.111 1.349 -17.106 1.00 62.81 95 ARG A O 1
ATOM 758 N N . SER A 1 96 ? 1.978 -0.273 -15.838 1.00 60.12 96 SER A N 1
ATOM 759 C CA . SER A 1 96 ? 1.942 -1.298 -16.869 1.00 60.12 96 SER A CA 1
ATOM 760 C C . SER A 1 96 ? 0.483 -1.703 -17.077 1.00 60.12 96 SER A C 1
ATOM 762 O O . SER A 1 96 ? -0.204 -2.080 -16.130 1.00 60.12 96 SER A O 1
ATOM 764 N N . TYR A 1 97 ? 0.004 -1.573 -18.311 1.00 59.75 97 TYR A N 1
ATOM 765 C CA . TYR A 1 97 ? -1.282 -2.120 -18.720 1.00 59.75 97 TYR A CA 1
ATOM 766 C C . TYR A 1 97 ? -1.173 -3.648 -18.736 1.00 59.75 97 TYR A C 1
ATOM 768 O O . TYR A 1 97 ? -0.349 -4.192 -19.471 1.00 59.75 97 TYR A O 1
ATOM 776 N N . ASP A 1 98 ? -1.976 -4.321 -17.914 1.00 67.56 98 ASP A N 1
ATOM 7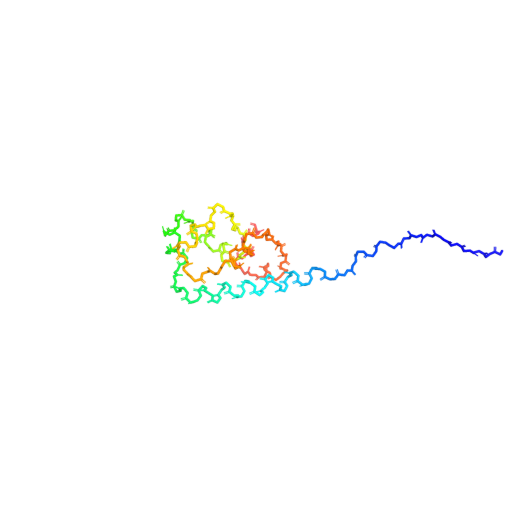77 C CA . ASP A 1 98 ? -2.169 -5.768 -17.994 1.00 67.56 98 ASP A CA 1
ATOM 778 C C . ASP A 1 98 ? -3.434 -6.040 -18.826 1.00 67.56 98 ASP A C 1
ATOM 780 O O . ASP A 1 98 ? -4.535 -5.755 -18.349 1.00 67.56 98 ASP A O 1
ATOM 784 N N . PRO A 1 99 ? -3.319 -6.570 -20.060 1.00 72.44 99 PRO A N 1
ATOM 785 C CA . PRO A 1 99 ? -4.479 -6.851 -20.905 1.00 72.44 99 PRO A CA 1
ATOM 786 C C . PRO A 1 99 ? -5.412 -7.912 -20.310 1.00 72.44 99 PRO A C 1
ATOM 788 O O . PRO A 1 99 ? -6.567 -7.993 -20.720 1.00 72.44 99 PRO A O 1
ATOM 791 N N . ASN A 1 100 ? -4.950 -8.715 -19.348 1.00 77.06 100 ASN A N 1
ATOM 792 C CA . ASN A 1 100 ? -5.770 -9.742 -18.714 1.00 77.06 100 ASN A CA 1
ATOM 793 C C . ASN A 1 100 ? -6.583 -9.200 -17.534 1.00 77.06 100 ASN A C 1
ATOM 795 O O . ASN A 1 100 ? -7.565 -9.827 -17.149 1.00 77.06 100 ASN A O 1
ATOM 799 N N . ILE A 1 101 ? -6.255 -8.018 -16.992 1.00 75.06 101 ILE A N 1
ATOM 800 C CA . ILE A 1 101 ? -6.978 -7.457 -15.836 1.00 75.06 101 ILE A CA 1
ATOM 801 C C . ILE A 1 101 ? -8.444 -7.147 -16.157 1.00 75.06 101 ILE A C 1
ATO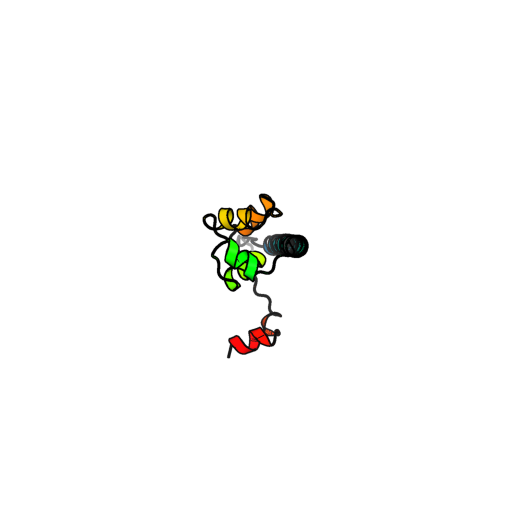M 803 O O . ILE A 1 101 ? -9.294 -7.169 -15.274 1.00 75.06 101 ILE A O 1
ATOM 807 N N . ILE A 1 102 ? -8.754 -6.885 -17.430 1.00 76.56 102 ILE A N 1
ATOM 808 C CA . ILE A 1 102 ? -10.123 -6.629 -17.888 1.00 76.56 102 ILE A CA 1
ATOM 809 C C . ILE A 1 102 ? -10.988 -7.896 -17.899 1.00 76.56 102 ILE A C 1
ATOM 811 O O . ILE A 1 102 ? -12.208 -7.802 -17.996 1.00 76.56 102 ILE A O 1
ATOM 815 N N . GLN A 1 103 ? -10.362 -9.073 -17.790 1.00 80.25 103 GLN A N 1
ATOM 816 C CA . GLN A 1 103 ? -11.054 -10.354 -17.660 1.00 80.25 103 GLN A CA 1
ATOM 817 C C . GLN A 1 103 ? -11.493 -10.629 -16.214 1.00 80.25 103 GLN A C 1
ATOM 819 O O . GLN A 1 103 ? -12.304 -11.528 -15.996 1.00 80.25 103 GLN A O 1
ATOM 824 N N . ASP A 1 104 ? -10.995 -9.871 -15.226 1.00 77.69 104 ASP A N 1
ATOM 825 C CA . ASP A 1 104 ? -11.473 -9.986 -13.851 1.00 77.69 104 ASP A CA 1
ATOM 826 C C . ASP A 1 104 ? -12.948 -9.530 -13.777 1.00 77.69 104 ASP A C 1
ATOM 828 O O . ASP A 1 104 ? -13.258 -8.385 -14.133 1.00 77.69 104 ASP A O 1
ATOM 832 N N . PRO A 1 105 ? -13.878 -10.386 -13.304 1.00 80.38 105 PRO A N 1
ATOM 833 C CA . PRO A 1 105 ? -15.307 -10.074 -13.289 1.00 80.38 105 PRO A CA 1
ATOM 834 C C . PRO A 1 105 ? -15.660 -8.843 -12.451 1.00 80.38 105 PRO A C 1
ATOM 836 O O . PRO A 1 105 ? -16.670 -8.188 -12.707 1.00 80.38 105 PRO A O 1
ATOM 839 N N . THR A 1 106 ? -14.857 -8.541 -11.431 1.00 81.06 106 THR A N 1
ATOM 840 C CA . THR A 1 106 ? -15.040 -7.382 -10.557 1.00 81.06 106 THR A CA 1
ATOM 841 C C . THR A 1 106 ? -14.614 -6.114 -11.285 1.00 81.06 106 THR A C 1
ATOM 843 O O . THR A 1 106 ? -15.335 -5.122 -11.250 1.00 81.06 106 THR A O 1
ATOM 846 N N . ILE A 1 107 ? -13.483 -6.152 -11.996 1.00 77.19 107 ILE A N 1
ATOM 847 C CA . ILE A 1 107 ? -12.971 -5.016 -12.776 1.00 77.19 107 ILE A CA 1
ATOM 848 C C . ILE A 1 107 ? -13.866 -4.710 -13.978 1.00 77.19 107 ILE A C 1
ATOM 850 O O . ILE A 1 107 ? -14.166 -3.541 -14.220 1.00 77.19 107 ILE A O 1
ATOM 854 N N . TYR A 1 108 ? -14.343 -5.735 -14.689 1.00 76.81 108 TYR A N 1
ATOM 855 C CA . TYR A 1 108 ? -15.251 -5.573 -15.827 1.00 76.81 108 TYR A CA 1
ATOM 856 C C . TYR A 1 108 ? -16.510 -4.770 -15.458 1.00 76.81 108 TYR A C 1
ATOM 858 O O . TYR A 1 108 ? -16.920 -3.875 -16.191 1.00 76.81 108 TYR A O 1
ATOM 866 N N . ARG A 1 109 ? -17.079 -5.024 -14.272 1.00 81.56 109 ARG A N 1
ATOM 867 C CA . ARG A 1 109 ? -18.280 -4.333 -13.768 1.00 81.56 109 ARG A CA 1
ATOM 868 C C . ARG A 1 109 ? -18.069 -2.850 -13.455 1.00 81.56 109 ARG A C 1
ATOM 870 O O . ARG A 1 109 ? -19.045 -2.118 -13.394 1.00 81.56 109 ARG A O 1
ATOM 877 N N . PHE A 1 110 ? -16.833 -2.407 -13.231 1.00 77.69 110 PHE A N 1
ATOM 878 C CA . PHE A 1 110 ? -16.526 -0.996 -12.974 1.00 77.69 110 PHE A CA 1
ATOM 879 C C . PHE A 1 110 ? -16.282 -0.183 -14.255 1.00 77.69 110 PHE A C 1
ATOM 881 O O . PHE A 1 110 ? -16.158 1.036 -14.170 1.00 77.69 110 PHE A O 1
ATOM 888 N N . GLN A 1 111 ? -16.180 -0.832 -15.421 1.00 62.44 111 GLN A N 1
ATOM 889 C CA . GLN A 1 111 ? -15.932 -0.167 -16.708 1.00 62.44 111 GLN A CA 1
ATOM 890 C C . GLN A 1 111 ? -17.201 0.075 -17.543 1.00 62.44 111 GLN A C 1
ATOM 892 O O . GLN A 1 111 ? -17.093 0.643 -18.630 1.00 62.44 111 GLN A O 1
ATOM 897 N N . SER A 1 112 ? -18.372 -0.362 -17.064 1.00 54.59 112 SER A N 1
ATOM 898 C CA . SER A 1 112 ? -19.673 -0.154 -17.719 1.00 54.59 112 SER A CA 1
ATOM 899 C C . SER A 1 112 ? -20.319 1.172 -17.349 1.00 54.59 112 SER A C 1
ATOM 901 O O . SER A 1 112 ? -20.324 1.468 -16.131 1.00 54.59 112 SER A O 1
#

Radius of gyration: 20.96 Å; Cα contacts (8 Å, |Δi|>4): 60; chains: 1; bounding box: 44×25×77 Å

Solvent-accessible surface area (backbone atoms only — not comparable to full-atom values): 7051 Å² total; per-residue (Å²): 134,84,88,83,88,82,84,86,81,78,84,84,88,78,73,71,62,69,58,58,55,54,53,54,50,51,49,54,45,50,51,48,52,53,47,49,66,72,65,71,65,53,50,61,56,50,11,65,74,54,74,48,50,47,67,55,45,54,34,42,66,64,46,66,66,47,42,84,86,52,46,63,48,51,47,75,69,38,85,82,67,49,73,66,57,55,55,58,33,49,45,83,57,80,82,73,85,59,87,65,55,64,72,37,73,72,53,42,65,73,74,111

Organism: NCBI:txid1961234

Sequence (112 aa):
MKRAAGILRHRSWRQPVGRVVVETKAFFSAELHGREAEIGKRYGQIAEETGFTNVYVAQLFRHQALTPITAPKLRSSLTGLTDVLIHEMMQSPLRSYDPNIIQDPTIYRFQS

pLDDT: mean 70.82, std 14.83, range [32.06, 89.5]

Nearest PDB structures (foldseek):
  2ivq-assembly1_D  TM=7.226E-01  e=1.488E-02  Escherichia coli
  8c7e-assembly1_A  TM=7.248E-01  e=1.573E-02  unidentified
  2ivg-assembly1_J  TM=7.235E-01  e=1.663E-02  Escherichia coli
  2iv1-assembly1_F  TM=7.250E-01  e=2.079E-02  Escherichia coli
  2ivb-assembly1_E  TM=7.282E-01  e=2.198E-02  Escherichia coli

Foldseek 3Di:
DDDDDDPPPDPPPDDPPVVVVVVVLVVLLVVLVVLVVVLPDQLVVLCVQLVHDSVVSVCLSNLADDAPVSLVSSCVSRVPDDPVSSVSSHPHDDPDDDPCVCVPPVNVVVVD